Protein AF-A0A3R8MRU9-F1 (afdb_monomer_lite)

pLDDT: mean 74.71, std 21.0, range [32.5, 94.88]

Radius of gyration: 19.79 Å; chains: 1; bounding box: 41×53×43 Å

InterPro domains:
  IPR012337 Ribonuclease H-like superfamily [SSF53098] (11-110)
  IPR051917 Transposase/Integrase Enzymes [PTHR10948] (2-110)
  IPR053392 Transposase IS30-like [NF033563] (2-106)

Sequence (159 aa):
MILCKMDDGMAEATLEGFTRQMKKMPAFMRKSLAYDRVNEMACFRQLSERLNINIWFCGPYAPWQRSSNENTNGLLRQFSPKGMDLSTISQIRLNDIARLMNGRPRLALDASQQSLDDYARPLVAFDSCHRKHRHHAADSGQRPRRQCWSERLRCRLSC

Structure (mmCIF, N/CA/C/O backbone):
data_AF-A0A3R8MRU9-F1
#
_entry.id   AF-A0A3R8MRU9-F1
#
loop_
_atom_site.group_PDB
_atom_site.id
_atom_site.type_symbol
_atom_site.label_atom_id
_atom_site.label_alt_id
_atom_site.label_comp_id
_atom_site.label_asym_id
_atom_site.label_entity_id
_atom_site.label_seq_id
_atom_site.pdbx_PDB_ins_code
_atom_site.Cartn_x
_atom_site.Cartn_y
_atom_site.Cartn_z
_atom_site.occupancy
_atom_site.B_iso_or_equiv
_atom_site.auth_seq_id
_atom_site.auth_comp_id
_atom_site.auth_asym_id
_atom_site.auth_atom_id
_atom_site.pdbx_PDB_model_num
ATOM 1 N N . MET A 1 1 ? -2.572 -6.252 5.460 1.00 86.12 1 MET A N 1
ATOM 2 C CA . MET A 1 1 ? -1.640 -5.960 4.347 1.00 86.12 1 MET A CA 1
ATOM 3 C C . MET A 1 1 ? -2.305 -6.319 3.027 1.00 86.12 1 MET A C 1
ATOM 5 O O . MET A 1 1 ? -3.017 -7.317 2.972 1.00 86.12 1 MET A O 1
ATOM 9 N N . ILE A 1 2 ? -2.076 -5.531 1.977 1.00 90.31 2 ILE A N 1
ATOM 10 C CA . ILE A 1 2 ? -2.516 -5.823 0.608 1.00 90.31 2 ILE A CA 1
ATOM 11 C C . ILE A 1 2 ? -1.311 -5.690 -0.323 1.00 90.31 2 ILE A C 1
ATOM 13 O O . ILE A 1 2 ? -0.476 -4.817 -0.109 1.00 90.31 2 ILE A O 1
ATOM 17 N N . LEU A 1 3 ? -1.223 -6.555 -1.334 1.00 92.31 3 LEU A N 1
ATOM 18 C CA . LEU A 1 3 ? -0.184 -6.515 -2.361 1.00 92.31 3 LEU A CA 1
ATOM 19 C C . LEU A 1 3 ? -0.821 -6.214 -3.719 1.00 92.31 3 LEU A C 1
ATOM 21 O O . LEU A 1 3 ? -1.820 -6.830 -4.097 1.00 92.31 3 LEU A O 1
ATOM 25 N N . CYS A 1 4 ? -0.238 -5.275 -4.458 1.00 92.50 4 CYS A N 1
ATOM 26 C CA . CYS A 1 4 ? -0.722 -4.851 -5.765 1.00 92.50 4 CYS A CA 1
ATOM 27 C C . CYS A 1 4 ? 0.344 -5.104 -6.830 1.00 92.50 4 CYS A C 1
ATOM 29 O O . CYS A 1 4 ? 1.470 -4.633 -6.689 1.00 92.50 4 CYS A O 1
ATOM 31 N N . LYS A 1 5 ? -0.015 -5.812 -7.904 1.00 91.88 5 LYS A N 1
ATOM 32 C CA . LYS A 1 5 ? 0.767 -5.807 -9.139 1.00 91.88 5 LYS A CA 1
ATOM 33 C C . LYS A 1 5 ? 0.461 -4.514 -9.890 1.00 91.88 5 LYS A C 1
ATOM 35 O O . LYS A 1 5 ? -0.707 -4.204 -10.139 1.00 91.88 5 LYS A O 1
ATOM 40 N N . MET A 1 6 ? 1.519 -3.798 -10.236 1.00 90.88 6 MET A N 1
ATOM 41 C CA . MET A 1 6 ? 1.494 -2.610 -11.084 1.00 90.88 6 MET A CA 1
ATOM 42 C C . MET A 1 6 ? 2.203 -2.944 -12.394 1.00 90.88 6 MET A C 1
ATOM 44 O O . MET A 1 6 ? 3.067 -3.833 -12.415 1.00 90.88 6 MET A O 1
ATOM 48 N N . ASP A 1 7 ? 1.785 -2.301 -13.476 1.00 85.44 7 ASP A N 1
ATOM 49 C CA . ASP A 1 7 ? 2.321 -2.561 -14.813 1.00 85.44 7 ASP A CA 1
ATOM 50 C C . ASP A 1 7 ? 3.701 -1.919 -14.981 1.00 85.44 7 ASP A C 1
ATOM 52 O O . ASP A 1 7 ? 4.612 -2.560 -15.502 1.00 85.44 7 ASP A O 1
ATOM 56 N N . ASP A 1 8 ? 3.892 -0.738 -14.394 1.00 87.38 8 ASP A N 1
ATOM 57 C CA . ASP A 1 8 ? 5.172 -0.050 -14.280 1.00 87.38 8 ASP A CA 1
ATOM 58 C C . ASP A 1 8 ? 5.330 0.633 -12.903 1.00 87.38 8 ASP A C 1
ATOM 60 O O . ASP A 1 8 ? 4.510 0.465 -11.993 1.00 87.38 8 ASP A O 1
ATOM 64 N N . GLY A 1 9 ? 6.440 1.355 -12.738 1.00 85.06 9 GLY A N 1
ATOM 65 C CA . GLY A 1 9 ? 6.736 2.185 -11.571 1.00 85.06 9 GLY A CA 1
ATOM 66 C C . GLY A 1 9 ? 6.408 3.657 -11.799 1.00 85.06 9 GLY A C 1
ATOM 67 O O . GLY A 1 9 ? 7.148 4.507 -11.334 1.00 85.06 9 GLY A O 1
ATOM 68 N N . MET A 1 10 ? 5.381 3.998 -12.572 1.00 91.81 10 MET A N 1
ATOM 69 C CA . MET A 1 10 ? 4.982 5.391 -12.772 1.00 91.81 10 MET A CA 1
ATOM 70 C C . MET A 1 10 ? 3.894 5.795 -11.777 1.00 91.81 10 MET A C 1
ATOM 72 O O . MET A 1 10 ? 3.199 4.962 -11.181 1.00 91.81 10 MET A O 1
ATOM 76 N N . ALA A 1 11 ? 3.736 7.106 -11.585 1.00 91.69 11 ALA A N 1
ATOM 77 C CA . ALA A 1 11 ? 2.789 7.639 -10.610 1.00 91.69 11 ALA A CA 1
ATOM 78 C C . ALA A 1 11 ? 1.326 7.291 -10.929 1.00 91.69 11 ALA A C 1
ATOM 80 O O . ALA A 1 11 ? 0.531 7.041 -10.021 1.00 91.69 11 ALA A O 1
ATOM 81 N N . GLU A 1 12 ? 0.991 7.203 -12.215 1.00 92.75 12 GLU A N 1
ATOM 82 C CA . GLU A 1 12 ? -0.347 6.856 -12.689 1.00 92.75 12 GLU A CA 1
ATOM 83 C C . GLU A 1 12 ? -0.672 5.370 -12.483 1.00 92.75 12 GLU A C 1
ATOM 85 O O . GLU A 1 12 ? -1.693 5.041 -11.878 1.00 92.75 12 GLU A O 1
ATOM 90 N N . ALA A 1 13 ? 0.224 4.456 -12.873 1.00 92.38 13 ALA A N 1
ATOM 91 C CA . ALA A 1 13 ? 0.030 3.026 -12.619 1.00 92.38 13 ALA A CA 1
ATOM 92 C C . ALA A 1 13 ? -0.066 2.725 -11.117 1.00 92.38 13 ALA A C 1
ATOM 94 O O . ALA A 1 13 ? -0.852 1.873 -10.686 1.00 92.38 13 ALA A O 1
ATOM 95 N N . THR A 1 14 ? 0.689 3.471 -10.308 1.00 91.94 14 THR A N 1
ATOM 96 C CA . THR A 1 14 ? 0.634 3.400 -8.848 1.00 91.94 14 THR A CA 1
ATOM 97 C C . THR A 1 14 ? -0.722 3.860 -8.315 1.00 91.94 14 THR A C 1
ATOM 99 O O . THR A 1 14 ? -1.349 3.148 -7.524 1.00 91.94 14 THR A O 1
ATOM 102 N N . LEU A 1 15 ? -1.227 5.003 -8.787 1.00 93.38 15 LEU A N 1
ATOM 103 C CA . LEU A 1 15 ? -2.559 5.510 -8.454 1.00 93.38 15 LEU A CA 1
ATOM 104 C C . LEU A 1 15 ? -3.662 4.499 -8.798 1.00 93.38 15 LEU A C 1
ATOM 106 O O . LEU A 1 15 ? -4.513 4.204 -7.950 1.00 93.38 15 LEU A O 1
ATOM 110 N N . GLU A 1 16 ? -3.649 3.956 -10.015 1.00 94.56 16 GLU A N 1
ATOM 111 C CA . GLU A 1 16 ? -4.647 2.986 -10.475 1.00 94.56 16 GLU A CA 1
ATOM 112 C C . GLU A 1 16 ? -4.558 1.672 -9.694 1.00 94.56 16 GLU A C 1
ATOM 114 O O . GLU A 1 16 ? -5.573 1.120 -9.251 1.00 94.56 16 GLU A O 1
ATOM 119 N N . GLY A 1 17 ? -3.337 1.193 -9.447 1.00 93.56 17 GLY A N 1
ATOM 120 C CA . GLY A 1 17 ? -3.064 0.016 -8.633 1.00 93.56 17 GLY A CA 1
ATOM 121 C C . GLY A 1 17 ? -3.621 0.139 -7.216 1.00 93.56 17 GLY A C 1
ATOM 122 O O . GLY A 1 17 ? -4.405 -0.711 -6.776 1.00 93.56 17 GLY A O 1
ATOM 123 N N . PHE A 1 18 ? -3.259 1.210 -6.505 1.00 92.50 18 PHE A N 1
ATOM 124 C CA . PHE A 1 18 ? -3.746 1.454 -5.149 1.00 92.50 18 PHE A CA 1
ATOM 125 C C . PHE A 1 18 ? -5.258 1.652 -5.115 1.00 92.50 18 PHE A C 1
ATOM 127 O O . PHE A 1 18 ? -5.924 1.027 -4.289 1.00 92.50 18 PHE A O 1
ATOM 134 N N . THR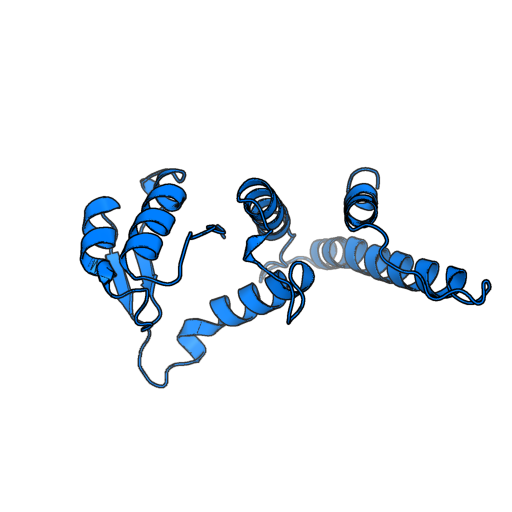 A 1 19 ? -5.818 2.443 -6.035 1.00 94.12 19 THR A N 1
ATOM 135 C CA . THR A 1 19 ? -7.270 2.663 -6.118 1.00 94.12 19 THR A CA 1
ATOM 136 C C . THR A 1 19 ? -8.009 1.332 -6.260 1.00 94.12 19 THR A C 1
ATOM 138 O O . THR A 1 19 ? -8.929 1.043 -5.491 1.00 94.12 19 THR A O 1
ATOM 141 N N . ARG A 1 20 ? -7.577 0.484 -7.203 1.00 94.25 20 ARG A N 1
ATOM 142 C CA . ARG A 1 20 ? -8.187 -0.823 -7.481 1.00 94.25 20 ARG A CA 1
ATOM 143 C C . ARG A 1 20 ? -8.159 -1.751 -6.272 1.00 94.25 20 ARG A C 1
ATOM 145 O O . ARG A 1 20 ? -9.149 -2.424 -5.994 1.00 94.25 20 ARG A O 1
ATOM 152 N N . GLN A 1 21 ? -7.035 -1.823 -5.562 1.00 92.88 21 GLN A N 1
ATOM 153 C CA . GLN A 1 21 ? -6.901 -2.732 -4.423 1.00 92.88 21 GLN A CA 1
ATOM 154 C C . GLN A 1 21 ? -7.603 -2.212 -3.170 1.00 92.88 21 GLN A C 1
ATOM 156 O O . GLN A 1 21 ? -8.288 -2.977 -2.495 1.00 92.88 21 GLN A O 1
ATOM 161 N N . MET A 1 22 ? -7.492 -0.917 -2.882 1.00 92.12 22 MET A N 1
ATOM 162 C CA . MET A 1 22 ? -8.117 -0.312 -1.706 1.00 92.12 22 MET A CA 1
ATOM 163 C C . MET A 1 22 ? -9.643 -0.323 -1.815 1.00 92.12 22 MET A C 1
ATOM 165 O O . MET A 1 22 ? -10.318 -0.567 -0.819 1.00 92.12 22 MET A O 1
ATOM 169 N N . LYS A 1 23 ? -10.216 -0.167 -3.017 1.00 92.56 23 LYS A N 1
ATOM 170 C CA . LYS A 1 23 ? -11.671 -0.284 -3.226 1.00 92.56 23 LYS A CA 1
ATOM 171 C C . LYS A 1 23 ? -12.247 -1.657 -2.855 1.00 92.56 23 LYS A C 1
ATOM 173 O O . LYS A 1 23 ? -13.433 -1.732 -2.557 1.00 92.56 23 LYS A O 1
ATOM 178 N N . LYS A 1 24 ? -11.432 -2.720 -2.808 1.00 91.06 24 LYS A N 1
ATOM 179 C CA . LYS A 1 24 ? -11.869 -4.047 -2.330 1.00 91.06 24 LYS A CA 1
ATOM 180 C C . LYS A 1 24 ? -12.131 -4.077 -0.826 1.00 91.06 24 LYS A C 1
ATOM 182 O O . LYS A 1 24 ? -12.815 -4.975 -0.348 1.00 91.06 24 LYS A O 1
ATOM 187 N N . MET A 1 25 ? -11.572 -3.129 -0.076 1.00 89.31 25 MET A N 1
ATOM 188 C CA . MET A 1 25 ? -11.844 -2.994 1.348 1.00 89.31 25 MET A CA 1
ATOM 189 C C . MET A 1 25 ? -13.107 -2.156 1.575 1.00 89.31 25 MET A C 1
ATOM 191 O O . MET A 1 25 ? -13.276 -1.108 0.932 1.00 89.31 25 MET A O 1
ATOM 195 N N . PRO A 1 26 ? -13.946 -2.529 2.554 1.00 90.44 26 PRO A N 1
ATOM 196 C CA . PRO A 1 26 ? -15.046 -1.684 2.997 1.00 90.44 26 PRO A CA 1
ATOM 197 C C . PRO A 1 26 ? -14.560 -0.277 3.367 1.00 90.44 26 PRO A C 1
ATOM 199 O O . PRO A 1 26 ? -13.484 -0.120 3.951 1.00 90.44 26 PRO A O 1
ATOM 202 N N . ALA A 1 27 ? -15.348 0.749 3.038 1.00 89.25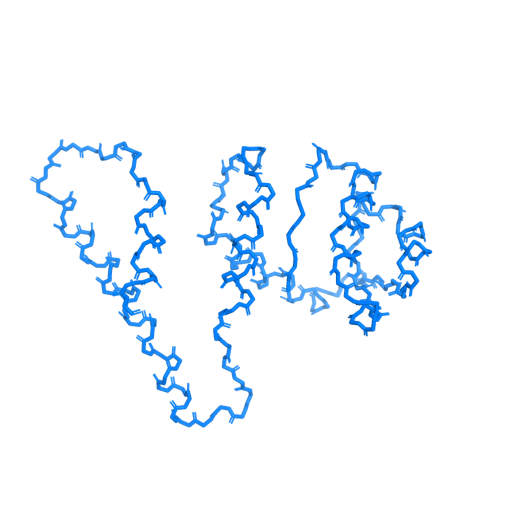 27 ALA A N 1
ATOM 203 C CA . ALA A 1 27 ? -14.961 2.148 3.244 1.00 89.25 27 ALA A CA 1
ATOM 204 C C . ALA A 1 27 ? -14.622 2.459 4.713 1.00 89.25 27 ALA A C 1
ATOM 206 O O . ALA A 1 27 ? -13.628 3.121 4.982 1.00 89.25 27 ALA A O 1
ATOM 207 N N . PHE A 1 28 ? -15.365 1.890 5.668 1.00 89.38 28 PHE A N 1
ATOM 208 C CA . PHE A 1 28 ? -15.141 2.115 7.102 1.00 89.38 28 PHE A CA 1
ATOM 209 C C . PHE A 1 28 ? -13.763 1.644 7.607 1.00 89.38 28 PHE A C 1
ATOM 211 O O . PHE A 1 28 ? -13.282 2.123 8.635 1.00 89.38 28 PHE A O 1
ATOM 218 N N . MET A 1 29 ? -13.117 0.709 6.901 1.00 89.81 29 MET A N 1
ATOM 219 C CA . MET A 1 29 ? -11.787 0.195 7.249 1.00 89.81 29 MET A CA 1
ATOM 220 C C . MET A 1 29 ? -10.660 1.069 6.673 1.00 89.81 29 MET A C 1
ATOM 222 O O . MET A 1 29 ? -9.509 0.968 7.095 1.00 89.81 29 MET A O 1
ATOM 226 N N . ARG A 1 30 ? -10.979 1.951 5.720 1.00 90.56 30 ARG A N 1
ATOM 227 C CA . ARG A 1 30 ? -10.039 2.854 5.054 1.00 90.56 30 ARG A CA 1
ATOM 228 C C . ARG A 1 30 ? -10.121 4.235 5.700 1.00 90.56 30 ARG A C 1
ATOM 230 O O . ARG A 1 30 ? -10.826 5.102 5.209 1.00 90.56 30 ARG A O 1
ATOM 237 N N . LYS A 1 31 ? -9.427 4.435 6.824 1.00 89.38 31 LYS A N 1
ATOM 238 C CA . LYS A 1 31 ? -9.454 5.723 7.549 1.00 89.38 31 LYS A CA 1
ATOM 239 C C . LYS A 1 31 ? -8.377 6.699 7.075 1.00 89.38 31 LYS A C 1
ATOM 241 O O . LYS A 1 31 ? -8.651 7.865 6.809 1.00 89.38 31 LYS A O 1
ATOM 246 N N . SER A 1 32 ? -7.144 6.221 6.980 1.00 90.69 32 SER A N 1
ATOM 247 C CA . SER A 1 32 ? -5.989 7.018 6.577 1.00 90.69 32 SER A CA 1
ATOM 248 C C . SER A 1 32 ? -4.895 6.132 5.997 1.00 90.69 32 SER A C 1
ATOM 250 O O . SER A 1 32 ? -4.914 4.909 6.159 1.00 90.69 32 SER A O 1
ATOM 252 N N . LEU A 1 33 ? -3.946 6.756 5.304 1.00 89.56 33 LEU A N 1
ATOM 253 C CA . LEU A 1 33 ? -2.798 6.078 4.717 1.00 89.56 33 LEU A CA 1
ATOM 254 C C . LEU A 1 33 ? -1.531 6.906 4.947 1.00 89.56 33 LEU A C 1
ATOM 256 O O . LEU A 1 33 ? -1.485 8.087 4.614 1.00 89.56 33 LEU A O 1
ATOM 260 N N . ALA A 1 34 ? -0.511 6.280 5.531 1.00 87.81 34 ALA A N 1
ATOM 261 C CA . ALA A 1 34 ? 0.822 6.861 5.635 1.00 87.81 34 ALA A CA 1
ATOM 262 C C . ALA A 1 34 ? 1.619 6.548 4.359 1.00 87.81 34 ALA A C 1
ATOM 264 O O . ALA A 1 34 ? 1.632 5.408 3.895 1.00 87.81 34 ALA A O 1
ATOM 265 N N . TYR A 1 35 ? 2.247 7.574 3.797 1.00 82.06 35 TYR A N 1
ATOM 266 C CA . TYR A 1 35 ? 2.928 7.590 2.510 1.00 82.06 35 TYR A CA 1
ATOM 267 C C . TYR A 1 35 ? 4.430 7.821 2.683 1.00 82.06 35 TYR A C 1
ATOM 269 O O . TYR A 1 35 ? 4.865 8.711 3.426 1.00 82.06 35 TYR A O 1
ATOM 277 N N . ASP A 1 36 ? 5.210 7.074 1.905 1.00 80.25 36 ASP A N 1
ATOM 278 C CA . ASP A 1 36 ? 6.623 7.358 1.686 1.00 80.25 36 ASP A CA 1
ATOM 279 C C . ASP A 1 36 ? 6.774 8.402 0.565 1.00 80.25 36 ASP A C 1
ATOM 281 O O . ASP A 1 36 ? 5.973 8.473 -0.367 1.00 80.25 36 ASP A O 1
ATOM 285 N N . ARG A 1 37 ? 7.799 9.256 0.658 1.00 77.94 37 ARG A N 1
ATOM 286 C CA . ARG A 1 37 ? 8.076 10.297 -0.348 1.00 77.94 37 ARG A CA 1
ATOM 287 C C . ARG A 1 37 ? 8.885 9.738 -1.512 1.00 77.94 37 ARG A C 1
ATOM 289 O O . ARG A 1 37 ? 10.063 10.053 -1.656 1.00 77.94 37 ARG A O 1
ATOM 296 N N . VAL A 1 38 ? 8.250 8.888 -2.308 1.00 82.38 38 VAL A N 1
ATOM 297 C CA . VAL A 1 38 ? 8.827 8.348 -3.547 1.00 82.38 38 VAL A CA 1
ATOM 298 C C . VAL A 1 38 ? 8.117 8.966 -4.757 1.00 82.38 38 VAL A C 1
ATOM 300 O O . VAL A 1 38 ? 6.962 9.384 -4.657 1.00 82.38 38 VAL A O 1
ATOM 303 N N . ASN A 1 39 ? 8.800 9.085 -5.895 1.00 84.81 39 ASN A N 1
ATOM 304 C CA . ASN A 1 39 ? 8.283 9.813 -7.064 1.00 84.81 39 ASN A CA 1
ATOM 305 C C . ASN A 1 39 ? 7.080 9.112 -7.708 1.00 84.81 39 ASN A C 1
ATOM 307 O O . ASN A 1 39 ? 6.147 9.761 -8.178 1.00 84.81 39 ASN A O 1
ATOM 311 N N . GLU A 1 40 ? 7.048 7.787 -7.631 1.00 87.69 40 GLU A N 1
ATOM 312 C CA . GLU A 1 40 ? 5.946 6.910 -8.030 1.00 87.69 40 GLU A CA 1
ATOM 313 C C . GLU A 1 40 ? 4.663 7.197 -7.235 1.00 87.69 40 GLU A C 1
ATOM 315 O O . GLU A 1 40 ? 3.580 6.735 -7.566 1.00 87.69 40 GLU A O 1
ATOM 320 N N . MET A 1 41 ? 4.755 7.987 -6.170 1.00 83.62 41 MET A N 1
ATOM 321 C CA . MET A 1 41 ? 3.645 8.350 -5.302 1.00 83.62 41 MET A CA 1
ATOM 322 C C . MET A 1 41 ? 3.190 9.809 -5.477 1.00 83.62 41 MET A C 1
ATOM 324 O O . MET A 1 41 ? 2.393 10.309 -4.679 1.00 83.62 41 MET A O 1
ATOM 328 N N . ALA A 1 42 ? 3.625 10.493 -6.542 1.00 89.31 42 ALA A N 1
ATOM 329 C CA . ALA A 1 42 ? 3.296 11.898 -6.805 1.00 89.31 42 ALA A CA 1
ATOM 330 C C . ALA A 1 42 ? 1.783 12.180 -6.939 1.00 89.31 42 ALA A C 1
ATOM 332 O O . ALA A 1 42 ? 1.322 13.269 -6.595 1.00 89.31 42 ALA A O 1
ATOM 333 N N . CYS A 1 43 ? 0.985 11.201 -7.376 1.00 91.56 43 CYS A N 1
ATOM 334 C CA . CYS A 1 43 ? -0.465 11.338 -7.570 1.00 91.56 43 CYS A CA 1
ATOM 335 C C . CYS A 1 43 ? -1.307 11.152 -6.286 1.00 91.56 43 CYS A C 1
ATOM 337 O O . CYS A 1 43 ? -2.503 10.869 -6.360 1.00 91.56 43 CYS A O 1
ATOM 339 N N . PHE A 1 44 ? -0.723 11.319 -5.094 1.00 91.56 44 PHE A N 1
ATOM 340 C CA . PHE A 1 44 ? -1.414 11.098 -3.815 1.00 91.56 44 PHE A CA 1
ATOM 341 C C . PHE A 1 44 ? -2.706 11.920 -3.647 1.00 91.56 44 PHE A C 1
ATOM 343 O O . PHE A 1 44 ? -3.670 11.412 -3.083 1.00 91.56 44 PHE A O 1
ATOM 350 N N . ARG A 1 45 ? -2.769 13.160 -4.159 1.00 93.19 45 ARG A N 1
ATOM 351 C CA . ARG A 1 45 ? -3.979 14.006 -4.065 1.00 93.19 45 ARG A CA 1
ATOM 352 C C . ARG A 1 45 ? -5.183 13.345 -4.735 1.00 93.19 45 ARG A C 1
ATOM 354 O O . ARG A 1 45 ? -6.239 13.219 -4.126 1.00 93.19 45 ARG A O 1
ATOM 361 N N . GLN A 1 46 ? -4.976 12.812 -5.936 1.00 94.88 46 GLN A N 1
ATOM 362 C CA . GLN A 1 46 ? -6.012 12.090 -6.673 1.00 94.88 46 GLN A CA 1
ATOM 363 C C . GLN A 1 46 ? -6.417 10.802 -5.946 1.00 94.88 46 GLN A C 1
ATOM 365 O O . GLN A 1 46 ? -7.590 10.437 -5.932 1.00 94.88 46 GLN A O 1
ATOM 370 N N . LEU A 1 47 ? -5.471 10.109 -5.298 1.00 93.25 47 LEU A N 1
ATOM 371 C CA . LEU A 1 47 ? -5.803 8.927 -4.500 1.00 93.25 47 LEU A CA 1
ATOM 372 C C . LEU A 1 47 ? -6.669 9.288 -3.284 1.00 93.25 47 LEU A C 1
ATOM 374 O O . LEU A 1 47 ? -7.644 8.588 -3.001 1.00 93.25 47 LEU A O 1
ATOM 378 N N . SER A 1 48 ? -6.313 10.370 -2.587 1.00 94.25 48 SER A N 1
ATOM 379 C CA . SER A 1 48 ? -7.046 10.910 -1.436 1.00 94.25 48 SER A CA 1
ATOM 380 C C . SER A 1 48 ? -8.509 11.169 -1.797 1.00 94.25 4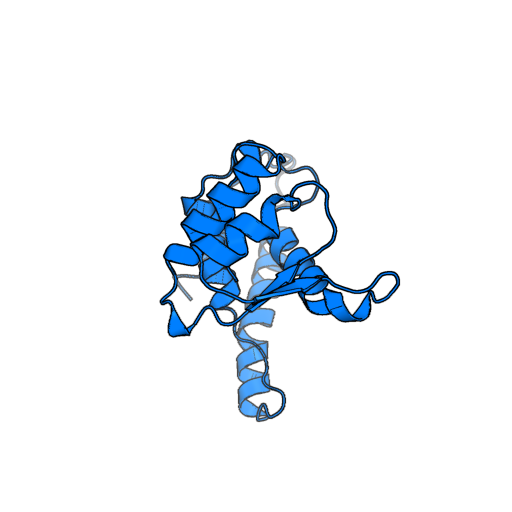8 SER A C 1
ATOM 382 O O . SER A 1 48 ? -9.404 10.693 -1.103 1.00 94.25 48 SER A O 1
ATOM 384 N N . GLU A 1 49 ? -8.751 11.843 -2.922 1.00 94.56 49 GLU A N 1
ATOM 385 C CA . GLU A 1 49 ? -10.093 12.139 -3.439 1.00 94.56 49 GLU A CA 1
ATOM 386 C C . GLU A 1 49 ? -10.857 10.863 -3.826 1.00 94.56 49 GLU A C 1
ATOM 388 O O . GLU A 1 49 ? -11.987 10.651 -3.390 1.00 94.56 49 GLU A O 1
ATOM 393 N N . ARG A 1 50 ? -10.229 9.956 -4.588 1.00 94.50 50 ARG A N 1
ATOM 394 C CA . ARG A 1 50 ? -10.870 8.718 -5.072 1.00 94.50 50 ARG A CA 1
ATOM 395 C C . ARG A 1 50 ? -11.272 7.754 -3.959 1.00 94.50 50 ARG A C 1
ATOM 397 O O . ARG A 1 50 ? -12.205 6.968 -4.136 1.00 94.50 50 ARG A O 1
ATOM 404 N N . LEU A 1 51 ? -10.515 7.728 -2.864 1.00 92.06 51 LEU A N 1
ATOM 405 C CA . LEU A 1 51 ? -10.759 6.829 -1.736 1.00 92.06 51 LEU A CA 1
ATOM 406 C C . LEU A 1 51 ? -11.4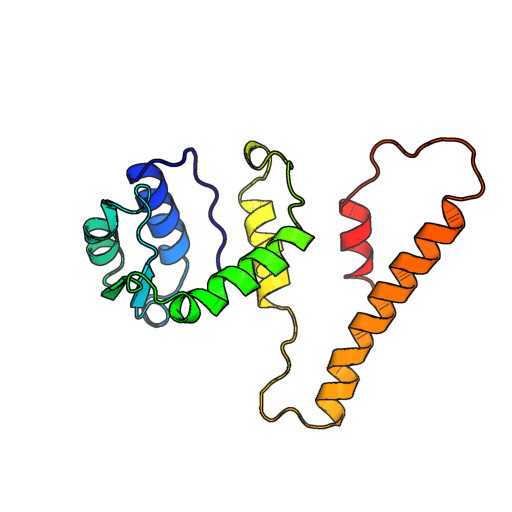58 7.516 -0.562 1.00 92.06 51 LEU A C 1
ATOM 408 O O . LEU A 1 51 ? -11.907 6.795 0.329 1.00 92.06 51 LEU A O 1
ATOM 412 N N . ASN A 1 52 ? -11.570 8.847 -0.585 1.00 93.62 52 ASN A N 1
ATOM 413 C CA . ASN A 1 52 ? -12.051 9.682 0.511 1.00 93.62 52 ASN A CA 1
ATOM 414 C C . ASN A 1 52 ? -11.316 9.387 1.834 1.00 93.62 52 ASN A C 1
ATOM 416 O O . ASN A 1 52 ? -11.939 9.080 2.851 1.00 93.62 52 ASN A O 1
ATOM 420 N N . ILE A 1 53 ? -9.977 9.407 1.799 1.00 93.44 53 ILE A N 1
ATOM 421 C CA . ILE A 1 53 ? -9.116 9.127 2.962 1.00 93.44 53 ILE A CA 1
ATOM 422 C C . ILE A 1 53 ? -8.053 10.198 3.147 1.00 93.44 53 ILE A C 1
ATOM 424 O O . ILE A 1 53 ? -7.552 10.751 2.176 1.00 93.44 53 ILE A O 1
ATOM 428 N N . ASN A 1 54 ? -7.621 10.402 4.391 1.00 92.31 54 ASN A N 1
ATOM 429 C CA . ASN A 1 54 ? -6.505 11.295 4.688 1.00 92.31 54 ASN A CA 1
ATOM 430 C C . ASN A 1 54 ? -5.161 10.609 4.415 1.00 92.31 54 ASN A C 1
ATOM 432 O O . ASN A 1 54 ? -4.894 9.522 4.941 1.00 92.31 54 ASN A O 1
ATOM 436 N N . ILE A 1 55 ? -4.304 11.265 3.633 1.00 92.50 55 ILE A N 1
ATOM 437 C CA . ILE A 1 55 ? -2.943 10.805 3.342 1.00 92.50 55 ILE A CA 1
ATOM 438 C C . ILE A 1 55 ? -1.930 11.641 4.127 1.00 92.50 55 ILE A C 1
ATOM 440 O O . ILE A 1 55 ? -1.939 12.867 4.057 1.00 92.50 55 ILE A O 1
ATOM 444 N N . TRP A 1 56 ? -1.036 10.963 4.846 1.00 90.75 56 TRP A N 1
ATOM 445 C CA . TRP A 1 56 ? 0.017 11.571 5.663 1.00 90.75 56 TRP A CA 1
ATOM 446 C C . TRP A 1 56 ? 1.393 11.181 5.141 1.00 90.75 56 TRP A C 1
ATOM 448 O O . TRP A 1 56 ? 1.584 10.036 4.756 1.00 90.75 56 TRP A O 1
ATOM 458 N N . PHE A 1 57 ? 2.372 12.082 5.185 1.00 89.25 57 PHE A N 1
ATOM 459 C CA . PHE A 1 57 ? 3.741 11.779 4.755 1.00 89.25 57 PHE A CA 1
ATOM 460 C C . PHE A 1 57 ? 4.677 11.553 5.933 1.00 89.25 57 PHE A C 1
ATOM 462 O O . PHE A 1 57 ? 4.657 12.307 6.906 1.00 89.25 57 PHE A O 1
ATOM 469 N N . CYS A 1 58 ? 5.563 10.565 5.809 1.00 85.94 58 CYS A N 1
ATOM 470 C CA . CYS A 1 58 ? 6.638 10.380 6.776 1.00 85.94 58 CYS A CA 1
ATOM 471 C C . CYS A 1 58 ? 7.681 11.515 6.682 1.00 85.94 58 CYS A C 1
ATOM 473 O O . CYS A 1 58 ? 8.096 11.953 5.595 1.00 85.94 58 CYS A O 1
ATOM 475 N N . GLY A 1 59 ? 8.131 11.981 7.848 1.00 82.19 59 GLY A N 1
ATOM 476 C CA . GLY A 1 59 ? 9.102 13.058 8.006 1.00 82.19 59 GLY A CA 1
ATOM 477 C C . GLY A 1 59 ? 10.483 12.697 7.446 1.00 82.19 59 GLY A C 1
ATOM 478 O O . GLY A 1 59 ? 10.846 11.515 7.362 1.00 82.19 59 GLY A O 1
ATOM 479 N N . PRO A 1 60 ? 11.265 13.695 6.993 1.00 78.00 60 PRO A N 1
ATOM 480 C CA . PRO A 1 60 ? 12.624 13.436 6.548 1.00 78.00 60 PRO A CA 1
ATOM 481 C C . PRO A 1 60 ? 13.434 13.143 7.812 1.00 78.00 60 PRO A C 1
ATOM 483 O O . PRO A 1 60 ? 13.187 13.759 8.842 1.00 78.00 60 PRO A O 1
ATOM 486 N N . TYR A 1 61 ? 14.347 12.172 7.761 1.00 76.31 61 TYR A N 1
ATOM 487 C CA . TYR A 1 61 ? 15.142 11.754 8.928 1.00 76.31 61 TYR A CA 1
ATOM 488 C C . TYR A 1 61 ? 14.349 11.119 10.086 1.00 76.31 61 TYR A C 1
ATOM 490 O O . TYR A 1 61 ? 14.881 10.987 11.183 1.00 76.31 61 TYR A O 1
ATOM 498 N N . ALA A 1 62 ? 13.119 10.654 9.837 1.00 81.25 62 ALA A N 1
ATOM 499 C CA . ALA A 1 62 ? 12.311 9.910 10.805 1.00 81.25 62 ALA A CA 1
ATOM 500 C C . ALA A 1 62 ? 12.149 8.424 10.409 1.00 81.25 62 ALA A C 1
ATOM 502 O O . ALA A 1 62 ? 11.037 7.989 10.095 1.00 81.25 62 ALA A O 1
ATOM 503 N N . PRO A 1 63 ? 13.233 7.618 10.379 1.00 77.62 63 PRO A N 1
ATOM 504 C CA . PRO A 1 63 ? 13.162 6.210 9.972 1.00 77.62 63 PRO A CA 1
ATOM 505 C C . PRO A 1 63 ? 12.227 5.383 10.865 1.00 77.62 63 PRO A C 1
ATOM 507 O O . PRO A 1 63 ? 11.556 4.475 10.379 1.00 77.62 63 PRO A O 1
ATOM 510 N N . TRP A 1 64 ? 12.086 5.748 12.145 1.00 81.00 64 TRP A N 1
ATOM 511 C CA . TRP A 1 64 ? 11.184 5.071 13.082 1.00 81.00 64 TRP A CA 1
ATOM 512 C C . TRP A 1 64 ? 9.711 5.108 12.643 1.00 81.00 64 TRP A C 1
ATOM 514 O O . TRP A 1 64 ? 8.963 4.185 12.955 1.00 81.00 64 TRP A O 1
ATOM 524 N N . GLN A 1 65 ? 9.292 6.107 11.854 1.00 82.88 65 GLN A N 1
ATOM 525 C CA . GLN A 1 65 ? 7.931 6.183 11.305 1.00 82.88 65 GLN A CA 1
ATOM 526 C C . GLN A 1 65 ? 7.648 5.112 10.238 1.00 82.88 65 GLN A C 1
ATOM 528 O O . GLN A 1 65 ? 6.491 4.894 9.888 1.00 82.88 65 GLN A O 1
ATOM 533 N N . ARG A 1 66 ? 8.683 4.425 9.734 1.00 80.56 66 ARG A N 1
ATOM 534 C CA . ARG A 1 66 ? 8.588 3.412 8.670 1.00 80.56 66 ARG A CA 1
ATOM 535 C C . ARG A 1 66 ? 8.923 1.999 9.140 1.00 80.56 66 ARG A C 1
ATOM 537 O O . ARG A 1 66 ? 8.973 1.087 8.318 1.00 80.56 66 ARG A O 1
ATOM 544 N N . SER A 1 67 ? 9.116 1.784 10.442 1.00 81.06 67 SER A N 1
ATOM 545 C CA . SER A 1 67 ? 9.542 0.483 10.984 1.00 81.06 67 SER A CA 1
ATOM 546 C C . SER A 1 67 ? 8.617 -0.676 10.558 1.00 81.06 67 SER A C 1
ATOM 548 O O . SER A 1 67 ? 9.069 -1.779 10.247 1.00 81.06 67 SER A O 1
ATOM 550 N N . SER A 1 68 ? 7.311 -0.413 10.418 1.00 81.25 68 SER A N 1
ATOM 551 C CA . SER A 1 68 ? 6.349 -1.408 9.923 1.00 81.25 68 SER A CA 1
ATOM 552 C C . SER A 1 68 ? 6.589 -1.821 8.460 1.00 81.25 68 SER A C 1
ATOM 554 O O . SER A 1 68 ? 6.419 -2.997 8.115 1.00 81.25 68 SER A O 1
ATOM 556 N N . ASN A 1 69 ? 7.032 -0.890 7.607 1.00 84.12 69 ASN A N 1
ATOM 557 C CA . ASN A 1 69 ? 7.339 -1.156 6.198 1.00 84.12 69 ASN A CA 1
ATOM 558 C C . ASN A 1 69 ? 8.566 -2.067 6.092 1.00 84.12 69 ASN A C 1
ATOM 560 O O . ASN A 1 69 ? 8.557 -3.030 5.326 1.00 84.12 69 ASN A O 1
ATOM 564 N N . GLU A 1 70 ? 9.597 -1.822 6.904 1.00 84.44 70 GLU A N 1
ATOM 565 C CA . GLU A 1 70 ? 10.812 -2.644 6.940 1.00 84.44 70 GLU A CA 1
ATOM 566 C C . GLU A 1 70 ? 10.523 -4.076 7.397 1.00 84.44 70 GLU A C 1
ATOM 568 O O . GLU A 1 70 ? 10.936 -5.030 6.732 1.00 84.44 70 GLU A O 1
ATOM 573 N N . ASN A 1 71 ? 9.732 -4.239 8.462 1.00 85.25 71 ASN A N 1
ATOM 574 C CA . ASN A 1 71 ? 9.288 -5.554 8.924 1.00 85.25 71 ASN A CA 1
ATOM 575 C C . ASN A 1 71 ? 8.483 -6.296 7.839 1.00 85.25 71 ASN A C 1
ATOM 577 O O . ASN A 1 71 ? 8.753 -7.455 7.516 1.00 85.25 71 ASN A O 1
ATOM 581 N N . THR A 1 72 ? 7.525 -5.606 7.213 1.00 86.62 72 THR A N 1
ATOM 582 C CA . THR A 1 72 ? 6.694 -6.179 6.144 1.00 86.62 72 THR A CA 1
ATOM 583 C C . THR A 1 72 ? 7.538 -6.601 4.939 1.00 86.62 72 THR A C 1
ATOM 585 O O . THR A 1 72 ? 7.365 -7.708 4.424 1.00 86.62 72 THR A O 1
ATOM 588 N N . ASN A 1 73 ? 8.502 -5.773 4.533 1.00 86.56 73 ASN A N 1
ATOM 589 C CA . ASN A 1 73 ? 9.439 -6.088 3.459 1.00 86.56 73 ASN A CA 1
ATOM 590 C C . ASN A 1 73 ? 10.326 -7.290 3.813 1.00 86.56 73 ASN A C 1
ATOM 592 O O . ASN A 1 73 ? 10.572 -8.140 2.958 1.00 86.56 73 ASN A O 1
ATOM 596 N N . GLY A 1 74 ? 10.774 -7.405 5.066 1.00 86.75 74 GLY A N 1
ATOM 597 C CA . GLY A 1 74 ? 11.510 -8.572 5.561 1.00 86.75 74 GLY A CA 1
ATOM 598 C C . GLY A 1 74 ? 10.707 -9.870 5.438 1.00 86.75 74 GLY A C 1
ATOM 599 O O . GLY A 1 74 ? 11.211 -10.868 4.922 1.00 86.75 74 GLY A O 1
ATOM 600 N N . LEU A 1 75 ? 9.429 -9.845 5.821 1.00 85.94 75 LEU A N 1
ATOM 601 C CA . LEU A 1 75 ? 8.529 -10.991 5.665 1.00 85.94 75 LEU A CA 1
ATOM 602 C C . LEU A 1 75 ? 8.255 -11.320 4.193 1.00 85.94 75 LEU A C 1
ATOM 604 O O . LEU A 1 75 ? 8.248 -12.492 3.816 1.00 85.94 75 LEU A O 1
ATOM 608 N N . LEU A 1 76 ? 8.074 -10.305 3.345 1.00 87.31 76 LEU A N 1
ATOM 609 C CA . LEU A 1 76 ? 7.844 -10.499 1.914 1.00 87.31 76 LEU A CA 1
ATOM 610 C C . LEU A 1 76 ? 9.047 -11.166 1.228 1.00 87.31 76 LEU A C 1
ATOM 612 O O . LEU A 1 76 ? 8.863 -11.999 0.339 1.00 87.31 76 LEU A O 1
ATOM 616 N N . ARG A 1 77 ? 10.276 -10.887 1.685 1.00 87.94 77 ARG A N 1
ATOM 617 C CA . ARG A 1 77 ? 11.504 -11.532 1.179 1.00 87.94 77 ARG A CA 1
ATOM 618 C C . ARG A 1 77 ? 11.546 -13.045 1.405 1.00 87.94 77 ARG A C 1
ATOM 620 O O . ARG A 1 77 ? 12.280 -13.726 0.696 1.00 87.94 77 ARG A O 1
ATOM 627 N N . GLN A 1 78 ? 10.738 -13.586 2.322 1.00 86.19 78 GLN A N 1
ATOM 628 C CA . GLN A 1 78 ? 10.573 -15.037 2.477 1.00 86.19 78 GLN A CA 1
ATOM 629 C C . GLN A 1 78 ? 9.839 -15.669 1.288 1.00 86.19 78 GLN A C 1
ATOM 631 O O . GLN A 1 78 ? 10.017 -16.855 1.035 1.00 86.19 78 GLN A O 1
ATOM 636 N N . PHE A 1 79 ? 9.021 -14.893 0.568 1.00 84.62 79 PHE A N 1
ATOM 637 C CA . PHE A 1 79 ? 8.275 -15.330 -0.616 1.00 84.62 79 PHE A CA 1
ATOM 638 C C . PHE A 1 79 ? 8.916 -14.862 -1.926 1.00 84.62 79 PHE A C 1
ATOM 640 O O . PHE A 1 79 ? 8.794 -15.549 -2.938 1.00 84.62 79 PHE A O 1
ATOM 647 N N . SER A 1 80 ? 9.604 -13.718 -1.900 1.00 85.38 80 SER A N 1
ATOM 648 C CA . SER A 1 80 ? 10.298 -13.139 -3.050 1.00 85.38 80 SER A CA 1
ATOM 649 C C . SER A 1 80 ? 11.765 -12.836 -2.715 1.00 85.38 80 SER A C 1
ATOM 651 O O . SER A 1 80 ? 12.088 -11.721 -2.286 1.00 85.38 80 SER A O 1
ATOM 653 N N . PRO A 1 81 ? 12.669 -13.816 -2.895 1.00 82.81 81 PRO A N 1
ATOM 654 C CA . PRO A 1 81 ? 14.105 -13.626 -2.719 1.00 82.81 81 PRO A CA 1
ATOM 655 C C . PRO A 1 81 ? 14.657 -12.490 -3.589 1.00 82.81 81 PRO A C 1
ATOM 657 O O . PRO A 1 81 ? 14.102 -12.154 -4.637 1.00 82.81 81 PRO A O 1
ATOM 660 N N . LYS A 1 82 ? 15.786 -11.903 -3.173 1.00 81.25 82 LYS A N 1
ATOM 661 C CA . LYS A 1 82 ? 16.473 -10.870 -3.965 1.00 81.25 82 LYS A CA 1
ATOM 662 C C . LYS A 1 82 ? 16.817 -11.404 -5.363 1.00 81.25 82 LYS A C 1
ATOM 664 O O . LYS A 1 82 ? 17.282 -12.532 -5.486 1.00 81.25 82 LYS A O 1
ATOM 669 N N . GLY A 1 83 ? 16.603 -10.579 -6.389 1.00 79.69 83 GLY A N 1
ATOM 670 C CA . GLY A 1 83 ? 16.885 -10.927 -7.786 1.00 79.69 83 GLY A CA 1
ATOM 671 C C . GLY A 1 83 ? 15.824 -11.803 -8.460 1.00 79.69 83 GLY A C 1
ATOM 672 O O . GLY A 1 83 ? 15.993 -12.161 -9.620 1.00 79.69 83 GLY A O 1
ATOM 673 N N . MET A 1 84 ? 14.733 -12.147 -7.765 1.00 83.94 84 MET A N 1
ATOM 674 C CA . MET A 1 84 ? 13.571 -12.756 -8.409 1.00 83.94 84 MET A CA 1
ATOM 675 C C . MET A 1 84 ? 12.889 -11.735 -9.322 1.00 83.94 84 MET A C 1
ATOM 677 O O . MET A 1 84 ? 12.601 -10.616 -8.899 1.00 83.94 84 MET A O 1
ATOM 681 N N . ASP A 1 85 ? 12.593 -12.149 -10.551 1.00 84.62 85 ASP A N 1
ATOM 682 C CA . ASP A 1 85 ? 11.808 -11.346 -11.479 1.00 84.62 85 ASP A CA 1
ATOM 683 C C . ASP A 1 85 ? 10.336 -11.288 -11.036 1.00 84.62 85 ASP A C 1
ATOM 685 O O . ASP A 1 85 ? 9.581 -12.261 -11.144 1.00 84.62 85 ASP A O 1
ATOM 689 N N . LEU A 1 86 ? 9.939 -10.121 -10.528 1.00 83.75 86 LEU A N 1
ATOM 690 C CA . LEU A 1 86 ? 8.588 -9.830 -10.054 1.00 83.75 86 LEU A CA 1
ATOM 691 C C . LEU A 1 86 ? 7.573 -9.663 -11.194 1.00 83.75 86 LEU A C 1
ATOM 693 O O . LEU A 1 86 ? 6.369 -9.721 -10.934 1.00 83.75 86 LEU A O 1
ATOM 697 N N . SER A 1 87 ? 8.023 -9.466 -12.439 1.00 84.62 87 SER A N 1
ATOM 698 C CA . SER A 1 87 ? 7.130 -9.281 -13.591 1.00 84.62 87 SER A CA 1
ATOM 699 C C . SER A 1 87 ? 6.269 -10.523 -13.847 1.00 84.62 87 SER A C 1
ATOM 701 O O . SER A 1 87 ? 5.092 -10.409 -14.185 1.00 84.62 87 SER A O 1
ATOM 703 N N . THR A 1 88 ? 6.828 -11.704 -13.569 1.00 85.81 88 THR A N 1
ATOM 704 C CA . THR A 1 88 ? 6.191 -13.015 -13.761 1.00 85.81 88 THR A CA 1
ATOM 705 C C . THR A 1 88 ? 5.154 -13.368 -12.690 1.00 85.81 88 THR A C 1
ATOM 707 O O . THR A 1 88 ? 4.425 -14.355 -12.823 1.00 85.81 88 THR A O 1
ATOM 710 N N . ILE A 1 89 ? 5.070 -12.591 -11.604 1.00 88.62 89 ILE A N 1
ATOM 711 C CA . ILE A 1 89 ? 4.170 -12.886 -10.488 1.00 88.62 89 ILE A CA 1
ATOM 712 C C . ILE A 1 89 ? 2.778 -12.325 -10.784 1.00 88.62 89 ILE A C 1
ATOM 714 O O . ILE A 1 89 ? 2.568 -11.116 -10.872 1.00 88.62 89 ILE A O 1
ATOM 718 N N . SER A 1 90 ? 1.796 -13.222 -10.866 1.00 91.56 90 SER A N 1
ATOM 719 C CA . SER A 1 90 ? 0.398 -12.844 -11.060 1.00 91.56 90 SER A CA 1
ATOM 720 C C . SER A 1 90 ? -0.210 -12.197 -9.810 1.00 91.56 90 SER A C 1
ATOM 722 O O . SER A 1 90 ? 0.142 -12.514 -8.669 1.00 91.56 90 SER A O 1
ATOM 724 N N . GLN A 1 91 ? -1.213 -11.339 -10.014 1.00 93.38 91 GLN A N 1
ATOM 725 C CA . GLN A 1 91 ? -1.977 -10.742 -8.914 1.00 93.38 91 GLN A CA 1
ATOM 726 C C . GLN A 1 91 ? -2.653 -11.801 -8.024 1.00 93.38 91 GLN A C 1
ATOM 728 O O . GLN A 1 91 ? -2.797 -11.580 -6.823 1.00 93.38 91 GLN A O 1
ATOM 733 N N . ILE A 1 92 ? -3.042 -12.954 -8.583 1.00 92.44 92 ILE A N 1
ATOM 734 C CA . ILE A 1 92 ? -3.614 -14.076 -7.820 1.00 92.44 92 ILE A CA 1
ATOM 735 C C . ILE A 1 92 ? -2.599 -14.567 -6.786 1.00 92.44 92 ILE A C 1
ATOM 737 O O . ILE A 1 92 ? -2.902 -14.614 -5.596 1.00 92.44 92 ILE A O 1
ATOM 741 N N . ARG A 1 93 ? -1.357 -14.815 -7.217 1.00 90.00 93 ARG A N 1
ATOM 742 C CA . ARG A 1 93 ? -0.291 -15.261 -6.319 1.00 90.00 93 ARG A CA 1
ATOM 743 C C . ARG A 1 93 ? 0.047 -14.214 -5.256 1.00 90.00 93 ARG A C 1
ATOM 745 O O . ARG A 1 93 ? 0.293 -14.574 -4.108 1.00 90.00 93 ARG A O 1
ATOM 752 N N . LEU A 1 94 ? 0.016 -12.925 -5.603 1.00 92.69 94 LEU A N 1
ATOM 753 C CA . LEU A 1 94 ? 0.176 -11.843 -4.623 1.00 92.69 94 LEU A CA 1
ATOM 754 C C . LEU A 1 94 ? -0.948 -11.834 -3.579 1.00 92.69 94 LEU A C 1
ATOM 756 O O . LEU A 1 94 ? -0.676 -11.620 -2.399 1.00 92.69 94 LEU A O 1
ATOM 760 N N . ASN A 1 95 ? -2.194 -12.102 -3.978 1.00 92.31 95 ASN A N 1
ATOM 761 C CA . ASN A 1 95 ? -3.313 -12.202 -3.040 1.00 92.31 95 ASN A CA 1
ATOM 762 C C . ASN A 1 95 ? -3.142 -13.392 -2.089 1.00 92.31 95 ASN A C 1
ATOM 764 O O . ASN A 1 95 ? -3.412 -13.255 -0.897 1.00 92.31 95 ASN A O 1
ATOM 768 N N . ASP A 1 96 ? -2.659 -14.533 -2.585 1.00 90.31 96 ASP A N 1
ATOM 769 C CA . ASP A 1 96 ? -2.394 -15.706 -1.748 1.00 90.31 96 ASP A CA 1
ATOM 770 C C . ASP A 1 96 ? -1.270 -15.438 -0.745 1.00 90.31 96 ASP A C 1
ATOM 772 O O . ASP A 1 96 ? -1.419 -15.733 0.440 1.00 90.31 96 ASP A O 1
ATOM 776 N N . ILE A 1 97 ? -0.179 -14.795 -1.178 1.00 89.75 97 ILE A N 1
ATOM 777 C CA . ILE A 1 97 ? 0.896 -14.352 -0.277 1.00 89.75 97 ILE A CA 1
ATOM 778 C C . ILE A 1 97 ? 0.338 -13.388 0.776 1.00 89.75 97 ILE A C 1
ATOM 780 O O . ILE A 1 97 ? 0.591 -13.568 1.969 1.00 89.75 97 ILE A O 1
ATOM 784 N N . ALA A 1 98 ? -0.467 -12.403 0.367 1.00 91.56 98 ALA A N 1
ATOM 785 C CA . ALA A 1 98 ? -1.090 -11.462 1.291 1.00 91.56 98 ALA A CA 1
ATOM 786 C C . ALA A 1 98 ? -2.007 -12.171 2.300 1.00 91.56 98 ALA A C 1
ATOM 788 O O . ALA A 1 98 ? -1.940 -11.863 3.489 1.00 91.56 98 ALA A O 1
ATOM 789 N N . ARG A 1 99 ? -2.801 -13.162 1.869 1.00 89.50 99 ARG A N 1
ATOM 790 C CA . ARG A 1 99 ? -3.635 -13.993 2.753 1.00 89.50 99 ARG A CA 1
ATOM 791 C C . ARG A 1 99 ? -2.775 -14.750 3.763 1.00 89.50 99 ARG A C 1
ATOM 793 O O . ARG A 1 99 ? -3.040 -14.675 4.959 1.00 89.50 99 ARG A O 1
ATOM 800 N N . LEU A 1 100 ? -1.715 -15.417 3.303 1.00 87.50 100 LEU A N 1
ATOM 801 C CA . LEU A 1 100 ? -0.802 -16.175 4.163 1.00 87.50 100 LEU A CA 1
ATOM 802 C C . LEU A 1 100 ? -0.067 -15.288 5.165 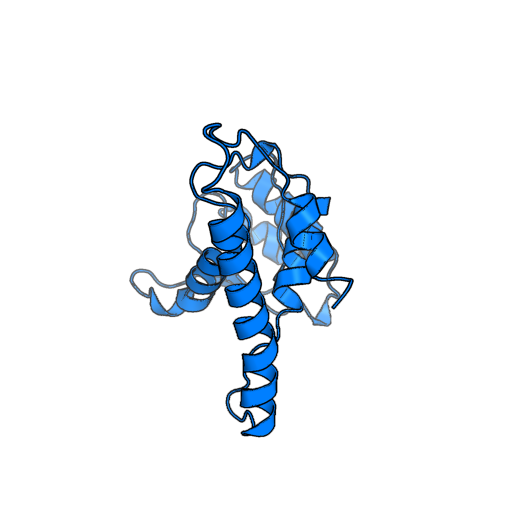1.00 87.50 100 LEU A C 1
ATOM 804 O O . LEU A 1 100 ? 0.224 -15.763 6.256 1.00 87.50 100 LEU A O 1
ATOM 808 N N . MET A 1 101 ? 0.260 -14.046 4.795 1.00 88.12 101 MET A N 1
ATOM 809 C CA . MET A 1 101 ? 0.905 -13.059 5.667 1.00 88.12 101 MET A CA 1
ATOM 810 C C . MET A 1 101 ? -0.071 -12.441 6.672 1.00 88.12 101 MET A C 1
ATOM 812 O O . MET A 1 101 ? 0.278 -12.279 7.839 1.00 88.12 101 MET A O 1
ATOM 816 N N . ASN A 1 102 ? -1.291 -12.118 6.241 1.00 88.44 102 ASN A N 1
ATOM 817 C CA . ASN A 1 102 ? -2.332 -11.575 7.115 1.00 88.44 102 ASN A CA 1
ATOM 818 C C . ASN A 1 102 ? -2.821 -12.609 8.133 1.00 88.44 102 ASN A C 1
ATOM 820 O O . ASN A 1 102 ? -3.086 -12.237 9.268 1.00 88.44 102 ASN A O 1
ATOM 824 N N . GLY A 1 103 ? -2.896 -13.883 7.743 1.00 84.50 103 GLY A N 1
ATOM 825 C CA . GLY A 1 103 ? -3.273 -14.989 8.623 1.00 84.50 103 GLY A CA 1
ATOM 826 C C . GLY A 1 103 ? -2.127 -15.550 9.466 1.00 84.50 103 GLY A C 1
ATOM 827 O O . GLY A 1 103 ? -2.320 -16.567 10.125 1.00 84.50 103 GLY A O 1
ATOM 828 N N . ARG A 1 104 ? -0.923 -14.954 9.440 1.00 81.75 104 ARG A N 1
ATOM 829 C CA . ARG A 1 104 ? 0.141 -15.399 10.352 1.00 81.75 104 ARG A CA 1
ATOM 830 C C . ARG A 1 104 ? -0.259 -15.048 11.785 1.00 81.75 104 ARG A C 1
ATOM 832 O O . ARG A 1 104 ? -0.577 -13.877 12.019 1.00 81.75 104 ARG A O 1
ATOM 839 N N . PRO A 1 105 ? -0.196 -16.005 12.730 1.00 80.25 105 PRO A N 1
ATOM 840 C CA . PRO A 1 105 ? -0.348 -15.675 14.137 1.00 80.25 105 PRO A CA 1
ATOM 841 C C . PRO A 1 105 ? 0.716 -14.637 14.497 1.00 80.25 105 PRO A C 1
ATOM 843 O O . PRO A 1 105 ? 1.850 -14.703 14.016 1.00 80.25 105 PRO A O 1
ATOM 846 N N . ARG A 1 106 ? 0.327 -13.637 15.283 1.00 77.00 106 ARG A N 1
ATOM 847 C CA . ARG A 1 106 ? 1.233 -12.644 15.859 1.00 77.00 106 ARG A CA 1
ATOM 848 C C . ARG A 1 106 ? 1.079 -12.739 17.355 1.00 77.00 106 ARG A C 1
ATOM 850 O O . ARG A 1 106 ? -0.046 -12.802 17.843 1.00 77.00 106 ARG A O 1
ATOM 857 N N . LEU A 1 107 ? 2.202 -12.742 18.049 1.00 78.06 107 LEU A N 1
ATOM 858 C CA . LEU A 1 107 ? 2.178 -12.684 19.491 1.00 78.06 107 LEU A CA 1
ATOM 859 C C . LEU A 1 107 ? 1.634 -11.315 19.921 1.00 78.06 107 LEU A C 1
ATOM 861 O O . LEU A 1 107 ? 2.132 -10.281 19.467 1.00 78.06 107 LEU A O 1
ATOM 865 N N . ALA A 1 108 ? 0.577 -11.323 20.728 1.00 76.00 108 ALA A N 1
ATOM 866 C CA . ALA A 1 108 ? 0.016 -10.114 21.313 1.00 76.00 108 ALA A CA 1
ATOM 867 C C . ALA A 1 108 ? 0.897 -9.628 22.476 1.00 76.00 108 ALA A C 1
ATOM 869 O O . ALA A 1 108 ? 1.666 -10.399 23.047 1.00 76.00 108 ALA A O 1
ATOM 870 N N . LEU A 1 109 ? 0.807 -8.341 22.817 1.00 73.06 109 LEU A N 1
ATOM 871 C CA . LEU A 1 109 ? 1.619 -7.744 23.889 1.00 73.06 109 LEU A CA 1
ATOM 872 C C . LEU A 1 109 ? 1.276 -8.309 25.282 1.00 73.06 109 LEU A C 1
ATOM 874 O O . LEU A 1 109 ? 2.099 -8.228 26.186 1.00 73.06 109 LEU A O 1
ATOM 878 N N . ASP A 1 110 ? 0.090 -8.896 25.433 1.00 75.75 110 ASP A N 1
ATOM 879 C CA . ASP A 1 110 ? -0.467 -9.528 26.634 1.00 75.75 110 ASP A CA 1
ATOM 880 C C . ASP A 1 110 ? -0.556 -11.060 26.513 1.00 75.75 110 ASP A C 1
ATOM 882 O O . ASP A 1 110 ? -1.303 -11.713 27.244 1.00 75.75 110 ASP A O 1
ATOM 886 N N . ALA A 1 111 ? 0.183 -11.645 25.568 1.00 75.00 111 ALA A N 1
ATOM 887 C CA . ALA A 1 111 ? 0.137 -13.071 25.299 1.00 75.00 111 ALA A CA 1
ATOM 888 C C . ALA A 1 111 ? 0.408 -13.896 26.569 1.00 75.00 111 ALA A C 1
ATOM 890 O O . ALA A 1 111 ? 1.494 -13.859 27.148 1.00 75.00 111 ALA A O 1
ATOM 891 N N . SER A 1 112 ? -0.593 -14.679 26.978 1.00 74.69 112 SER A N 1
ATOM 892 C CA . SER A 1 112 ? -0.451 -15.690 28.026 1.00 74.69 112 SER A CA 1
ATOM 893 C C . SER A 1 112 ? 0.656 -16.696 27.690 1.00 74.69 112 SER A C 1
ATOM 895 O O . SER A 1 112 ? 0.937 -16.955 26.514 1.00 74.69 112 SER A O 1
ATOM 897 N N . GLN A 1 113 ? 1.227 -17.339 28.711 1.00 72.62 113 GLN A N 1
ATOM 898 C CA . GLN A 1 113 ? 2.232 -18.393 28.523 1.00 72.62 113 GLN A CA 1
ATOM 899 C C . GLN A 1 113 ? 1.749 -19.497 27.570 1.00 72.62 113 GLN A C 1
ATOM 901 O O . GLN A 1 113 ? 2.487 -19.938 26.697 1.00 72.62 113 GLN A O 1
ATOM 906 N N . GLN A 1 114 ? 0.470 -19.860 27.643 1.00 68.38 114 GLN A N 1
ATOM 907 C CA . GLN A 1 114 ? -0.111 -20.856 26.748 1.00 68.38 114 GLN A CA 1
ATOM 908 C C . GLN A 1 114 ? -0.139 -20.391 25.284 1.00 68.38 114 GLN A C 1
ATOM 910 O O . GLN A 1 114 ? 0.168 -21.159 24.376 1.00 68.38 114 GLN A O 1
ATOM 915 N N . SER A 1 115 ? -0.417 -19.107 25.043 1.00 67.81 115 SER A N 1
ATOM 916 C CA . SER A 1 115 ? -0.343 -18.531 23.695 1.00 67.81 115 SER A CA 1
ATOM 917 C C . SER A 1 115 ? 1.090 -18.376 23.168 1.00 67.81 115 SER A C 1
ATOM 919 O O . SER A 1 115 ? 1.288 -18.421 21.954 1.00 67.81 115 SER A O 1
ATOM 921 N N . LEU A 1 116 ? 2.092 -18.250 24.049 1.00 69.94 116 LEU A N 1
ATOM 922 C CA . LEU A 1 116 ? 3.511 -18.316 23.679 1.00 69.94 116 LEU A CA 1
ATOM 923 C C . LEU A 1 116 ? 3.890 -19.725 23.201 1.00 69.94 116 LEU A C 1
ATOM 925 O O . LEU A 1 116 ? 4.529 -19.870 22.156 1.00 69.94 116 LEU A O 1
ATOM 929 N N . ASP A 1 117 ? 3.447 -20.752 23.923 1.00 68.44 117 ASP A N 1
ATOM 930 C CA . ASP A 1 117 ? 3.729 -22.152 23.598 1.00 68.44 117 ASP A CA 1
ATOM 931 C C . ASP A 1 117 ? 3.042 -22.574 22.283 1.00 68.44 117 ASP A C 1
ATOM 933 O O . ASP A 1 117 ? 3.659 -23.203 21.414 1.00 68.44 117 ASP A O 1
ATOM 937 N N . ASP A 1 118 ? 1.794 -22.146 22.074 1.00 66.81 118 ASP A N 1
ATOM 938 C CA . ASP A 1 118 ? 1.066 -22.368 20.821 1.00 66.81 118 ASP A CA 1
ATOM 939 C C . ASP A 1 118 ? 1.660 -21.581 19.644 1.00 66.81 118 ASP A C 1
ATOM 941 O O . ASP A 1 118 ? 1.691 -22.082 18.518 1.00 66.81 118 ASP A O 1
ATOM 945 N N . TYR A 1 119 ? 2.194 -20.379 19.883 1.00 65.81 119 TYR A N 1
ATOM 946 C CA . TYR A 1 119 ? 2.930 -19.617 18.871 1.00 65.81 119 TYR A CA 1
ATOM 947 C C . TYR A 1 119 ? 4.248 -20.303 18.472 1.00 65.81 119 TYR A C 1
ATOM 949 O O . TYR A 1 119 ? 4.644 -20.262 17.303 1.00 65.81 119 TYR A O 1
ATOM 957 N N . ALA A 1 120 ? 4.927 -20.959 19.417 1.00 63.94 120 ALA A N 1
ATOM 958 C CA . ALA A 1 120 ? 6.189 -21.653 19.174 1.00 63.94 120 ALA A CA 1
ATOM 959 C C . ALA A 1 120 ? 6.011 -22.979 18.406 1.00 63.94 120 ALA A C 1
ATOM 961 O O . ALA A 1 120 ? 6.874 -23.346 17.603 1.00 63.94 120 ALA A O 1
ATOM 962 N N . ARG A 1 121 ? 4.883 -23.681 18.584 1.00 62.22 121 ARG A N 1
ATOM 963 C CA . ARG A 1 121 ? 4.628 -25.021 18.015 1.00 62.22 121 ARG A CA 1
ATOM 964 C C . ARG A 1 121 ? 4.723 -25.102 16.468 1.00 62.22 121 ARG A C 1
ATOM 966 O O . ARG A 1 121 ? 5.334 -26.050 15.968 1.00 62.22 121 ARG A O 1
ATOM 973 N N . PRO A 1 122 ? 4.226 -24.138 15.667 1.00 57.69 122 PRO A N 1
ATOM 974 C CA . PRO A 1 122 ? 4.419 -24.144 14.212 1.00 57.69 122 PRO A CA 1
ATOM 975 C C . PRO A 1 122 ? 5.856 -23.833 13.763 1.00 57.69 122 PRO A C 1
ATOM 977 O O . PRO A 1 122 ? 6.265 -24.252 12.678 1.00 57.69 122 PRO A O 1
ATOM 980 N N . LEU A 1 123 ? 6.635 -23.094 14.563 1.00 51.72 123 LEU A N 1
ATOM 981 C CA . LEU A 1 123 ? 8.000 -22.686 14.205 1.00 51.72 123 LEU A CA 1
ATOM 982 C C . LEU A 1 123 ? 8.984 -23.864 14.299 1.00 51.72 123 LEU A C 1
ATOM 984 O O . LEU A 1 123 ? 9.785 -24.062 13.386 1.00 51.72 123 LEU A O 1
ATOM 988 N N . VAL A 1 124 ? 8.853 -24.723 15.317 1.00 49.78 124 VAL A N 1
ATOM 989 C CA . VAL A 1 124 ? 9.643 -25.970 15.425 1.00 49.78 124 VAL A CA 1
ATOM 990 C C . VAL A 1 124 ? 9.313 -26.984 14.320 1.00 49.78 124 VAL A C 1
ATOM 992 O O . VAL A 1 124 ? 10.200 -27.705 13.849 1.00 49.78 124 VAL A O 1
ATOM 995 N N . ALA A 1 125 ? 8.068 -27.015 13.831 1.00 45.19 125 ALA A N 1
ATOM 996 C CA . ALA A 1 125 ? 7.686 -27.838 12.680 1.00 45.19 125 ALA A CA 1
ATOM 997 C C . ALA A 1 125 ? 8.331 -27.345 11.364 1.00 45.19 125 ALA A C 1
ATOM 999 O O . ALA A 1 125 ? 8.742 -28.156 10.527 1.00 45.19 125 ALA A O 1
ATOM 1000 N N . PHE A 1 126 ? 8.492 -26.025 11.202 1.00 40.66 126 PHE A N 1
ATOM 1001 C CA . PHE A 1 126 ? 9.151 -25.420 10.039 1.00 40.66 126 PHE A CA 1
ATOM 1002 C C . PHE A 1 126 ? 10.652 -25.760 9.976 1.00 40.66 126 PHE A C 1
ATOM 1004 O O . PHE A 1 126 ? 11.152 -26.162 8.920 1.00 40.66 126 PHE A O 1
ATOM 1011 N N . ASP A 1 127 ? 11.358 -25.700 11.111 1.00 38.66 127 ASP A N 1
ATOM 1012 C CA . ASP A 1 127 ? 12.783 -26.061 11.199 1.00 38.66 127 ASP A CA 1
ATOM 1013 C C . ASP A 1 127 ? 13.036 -27.562 10.995 1.00 38.66 127 ASP A C 1
ATOM 1015 O O . ASP A 1 127 ? 14.020 -27.961 10.361 1.00 38.66 127 ASP A O 1
ATOM 1019 N N . SER A 1 128 ? 12.112 -28.408 11.450 1.00 36.81 128 SER A N 1
ATOM 1020 C CA . SER A 1 128 ? 12.173 -29.862 11.257 1.00 36.81 128 SER A CA 1
ATOM 1021 C C . SER A 1 128 ? 12.057 -30.255 9.777 1.00 36.81 128 SER A C 1
ATOM 1023 O O . SER A 1 128 ? 12.785 -31.129 9.297 1.00 36.81 128 SER A O 1
ATOM 1025 N N . CYS A 1 129 ? 11.201 -29.560 9.019 1.00 40.09 129 CYS A N 1
ATOM 1026 C CA . CYS A 1 129 ? 11.076 -29.723 7.569 1.00 40.09 129 CYS A CA 1
ATOM 1027 C C . CYS A 1 129 ? 12.353 -29.265 6.839 1.00 40.09 129 CYS A C 1
ATOM 1029 O O . CYS A 1 129 ? 12.856 -29.952 5.947 1.00 40.09 129 CYS A O 1
ATOM 1031 N N . HIS A 1 130 ? 12.937 -28.137 7.255 1.00 38.50 130 HIS A N 1
ATOM 1032 C CA . HIS A 1 130 ? 14.175 -27.611 6.673 1.00 38.50 130 HIS A CA 1
ATOM 1033 C C . HIS A 1 130 ? 15.409 -28.492 6.948 1.00 38.50 130 HIS A C 1
ATOM 1035 O O . HIS A 1 130 ? 16.357 -28.487 6.155 1.00 38.50 130 HIS A O 1
ATOM 1041 N N . ARG A 1 131 ? 15.412 -29.251 8.055 1.00 40.47 131 ARG A N 1
ATOM 1042 C CA . ARG A 1 131 ? 16.464 -30.224 8.392 1.00 40.47 131 ARG A CA 1
ATOM 1043 C C . ARG A 1 131 ? 16.292 -31.537 7.616 1.00 40.47 131 ARG A C 1
ATOM 1045 O O . ARG A 1 131 ? 17.263 -32.005 7.028 1.00 40.47 131 ARG A O 1
ATOM 1052 N N . LYS A 1 132 ? 15.068 -32.074 7.493 1.00 39.75 132 LYS A N 1
ATOM 1053 C CA . LYS A 1 132 ? 14.791 -33.298 6.705 1.00 39.75 132 LYS A CA 1
ATOM 1054 C C . LYS A 1 132 ? 15.152 -33.158 5.217 1.00 39.75 132 LYS A C 1
ATOM 1056 O O . LYS A 1 132 ? 15.773 -34.057 4.660 1.00 39.75 132 LYS A O 1
ATOM 1061 N N . HIS A 1 133 ? 14.886 -32.007 4.594 1.00 42.50 133 HIS A N 1
ATOM 1062 C CA . HIS A 1 133 ? 15.273 -31.770 3.192 1.00 42.50 133 HIS A CA 1
ATOM 1063 C C . HIS A 1 133 ? 16.772 -31.506 2.971 1.00 42.50 133 HIS A C 1
ATOM 1065 O O . HIS A 1 133 ? 17.236 -31.598 1.838 1.00 42.50 133 HIS A O 1
ATOM 1071 N N . ARG A 1 134 ? 17.549 -31.203 4.022 1.00 40.25 134 ARG A N 1
ATOM 1072 C CA . ARG A 1 134 ? 19.016 -31.131 3.920 1.00 40.25 134 ARG A CA 1
ATOM 1073 C C . ARG A 1 134 ? 19.665 -32.515 3.900 1.00 40.25 134 ARG A C 1
ATOM 1075 O O . ARG A 1 134 ? 20.664 -32.687 3.216 1.00 40.25 134 ARG A O 1
ATOM 1082 N N . HIS A 1 135 ? 19.081 -33.498 4.586 1.00 36.72 135 HIS A N 1
ATOM 1083 C CA . HIS A 1 135 ? 19.643 -34.850 4.659 1.00 36.72 135 HIS A CA 1
ATOM 1084 C C . HIS A 1 135 ? 19.344 -35.725 3.429 1.00 36.72 135 HIS A C 1
ATOM 1086 O O . HIS A 1 135 ? 20.103 -36.645 3.168 1.00 36.72 135 HIS A O 1
ATOM 1092 N N . HIS A 1 136 ? 18.310 -35.432 2.631 1.00 36.72 136 HIS A N 1
ATOM 1093 C CA . HIS A 1 136 ? 18.071 -36.132 1.352 1.00 36.72 136 HIS A CA 1
ATOM 1094 C C . HIS A 1 136 ? 18.858 -35.563 0.159 1.00 36.72 136 HIS A C 1
ATOM 1096 O O . HIS A 1 136 ? 18.910 -36.192 -0.890 1.00 36.72 136 HIS A O 1
ATOM 1102 N N . ALA A 1 137 ? 19.484 -34.389 0.293 1.00 40.28 137 ALA A N 1
ATOM 1103 C CA . ALA A 1 137 ? 20.273 -33.782 -0.784 1.00 40.28 137 ALA A CA 1
ATOM 1104 C C . ALA A 1 137 ? 21.753 -34.220 -0.790 1.00 40.28 137 ALA A C 1
ATOM 1106 O O . ALA A 1 137 ? 22.506 -33.783 -1.657 1.00 40.28 137 ALA A O 1
ATOM 1107 N N . ALA A 1 138 ? 22.179 -35.041 0.176 1.00 40.25 138 ALA A N 1
ATOM 1108 C CA . ALA A 1 138 ? 23.575 -35.452 0.331 1.00 40.25 138 ALA A CA 1
ATOM 1109 C C . ALA A 1 138 ? 23.930 -36.771 -0.385 1.00 40.25 138 ALA A C 1
ATOM 1111 O O . ALA A 1 138 ? 25.115 -37.057 -0.506 1.00 40.25 138 ALA A O 1
ATOM 1112 N N . ASP A 1 139 ? 22.948 -37.534 -0.886 1.00 42.59 139 ASP A N 1
ATOM 1113 C CA . ASP A 1 139 ? 23.170 -38.925 -1.335 1.00 42.59 139 ASP A CA 1
ATOM 1114 C C . ASP A 1 139 ? 22.983 -39.167 -2.844 1.00 42.59 139 ASP A C 1
ATOM 1116 O O . ASP A 1 139 ? 23.008 -40.291 -3.335 1.00 42.59 139 ASP A O 1
ATOM 1120 N N . SER A 1 140 ? 22.836 -38.106 -3.633 1.00 39.81 140 SER A N 1
ATOM 1121 C CA . SER A 1 140 ? 22.863 -38.212 -5.092 1.00 39.81 140 SER A CA 1
ATOM 1122 C C . SER A 1 140 ? 23.642 -37.033 -5.649 1.00 39.81 140 SER A C 1
ATOM 1124 O O . SER A 1 140 ? 23.190 -35.896 -5.530 1.00 39.81 140 SER A O 1
ATOM 1126 N N . GLY A 1 141 ? 24.813 -37.294 -6.238 1.00 39.59 141 GLY A N 1
ATOM 1127 C CA . GLY A 1 141 ? 25.743 -36.318 -6.826 1.00 39.59 141 GLY A CA 1
ATOM 1128 C C . GLY A 1 141 ? 25.206 -35.553 -8.045 1.00 39.59 141 GLY A C 1
ATOM 1129 O O . GLY A 1 141 ? 25.901 -35.385 -9.042 1.00 39.59 141 GLY A O 1
ATOM 1130 N N . GLN A 1 142 ? 23.969 -35.070 -7.982 1.00 34.31 142 GLN A N 1
ATOM 1131 C CA . GLN A 1 142 ? 23.323 -34.227 -8.970 1.00 34.31 142 GLN A CA 1
ATOM 1132 C C . GLN A 1 142 ? 22.816 -32.968 -8.267 1.00 34.31 142 GLN A C 1
ATOM 1134 O O . GLN A 1 142 ? 21.964 -33.016 -7.383 1.00 34.31 142 GLN A O 1
ATOM 1139 N N . ARG A 1 143 ? 23.346 -31.806 -8.669 1.00 32.50 143 ARG A N 1
ATOM 1140 C CA . ARG A 1 143 ? 22.811 -30.504 -8.245 1.00 32.50 143 ARG A CA 1
ATOM 1141 C C . ARG A 1 143 ? 21.322 -30.447 -8.616 1.00 32.50 143 ARG A C 1
ATOM 1143 O O . ARG A 1 143 ? 21.025 -30.548 -9.811 1.00 32.50 143 ARG A O 1
ATOM 1150 N N . PRO A 1 144 ? 20.382 -30.215 -7.682 1.00 35.28 144 PRO A N 1
ATOM 1151 C CA . PRO A 1 144 ? 18.985 -30.129 -8.061 1.00 35.28 144 PRO A CA 1
ATOM 1152 C C . PRO A 1 144 ? 18.729 -28.784 -8.748 1.00 35.28 144 PRO A C 1
ATOM 1154 O O . PRO A 1 144 ? 18.658 -27.724 -8.122 1.00 35.28 144 PRO A O 1
ATOM 1157 N N . ARG A 1 145 ? 18.578 -28.832 -10.076 1.00 38.41 145 ARG A N 1
ATOM 1158 C CA . ARG A 1 145 ? 17.854 -27.814 -10.840 1.00 38.41 145 ARG A CA 1
ATOM 1159 C C . ARG A 1 145 ? 16.398 -27.814 -10.363 1.00 38.41 145 ARG A C 1
ATOM 1161 O O . ARG A 1 145 ? 15.745 -28.845 -10.397 1.00 38.41 145 ARG A O 1
ATOM 1168 N N . ARG A 1 146 ? 15.898 -26.630 -9.996 1.00 47.09 146 ARG A N 1
ATOM 1169 C CA . ARG A 1 146 ? 14.477 -26.230 -10.039 1.00 47.09 146 ARG A CA 1
ATOM 1170 C C . ARG A 1 146 ? 13.470 -27.295 -9.551 1.00 47.09 146 ARG A C 1
ATOM 1172 O O . ARG A 1 146 ? 12.837 -27.947 -10.368 1.00 47.09 146 ARG A O 1
ATOM 1179 N N . GLN A 1 147 ? 13.212 -27.376 -8.246 1.00 36.50 147 GLN A N 1
ATOM 1180 C CA . GLN A 1 147 ? 12.000 -28.030 -7.719 1.00 36.50 147 GLN A CA 1
ATOM 1181 C C . GLN A 1 147 ? 11.334 -27.109 -6.684 1.00 36.50 147 GLN A C 1
ATOM 1183 O O . GLN A 1 147 ? 11.898 -26.747 -5.655 1.00 36.50 147 GLN A O 1
ATOM 1188 N N . CYS A 1 148 ? 10.322 -26.387 -7.161 1.00 34.28 148 CYS A N 1
ATOM 1189 C CA . CYS A 1 148 ? 8.901 -26.624 -6.901 1.00 34.28 148 CYS A CA 1
ATOM 1190 C C . CYS A 1 148 ? 8.418 -25.976 -5.590 1.00 34.28 148 CYS A C 1
ATOM 1192 O O . CYS A 1 148 ? 8.246 -26.597 -4.547 1.00 34.28 148 CYS A O 1
ATOM 1194 N N . TRP A 1 149 ? 8.144 -24.670 -5.668 1.00 35.78 149 TRP A N 1
ATOM 1195 C CA . TRP A 1 149 ? 7.453 -23.913 -4.614 1.00 35.78 149 TRP A CA 1
ATOM 1196 C C . TRP A 1 149 ? 6.057 -24.476 -4.274 1.00 35.78 149 TRP A C 1
ATOM 1198 O O . TRP A 1 149 ? 5.543 -24.194 -3.194 1.00 35.78 149 TRP A O 1
ATOM 1208 N N . SER A 1 150 ? 5.450 -25.271 -5.167 1.00 34.53 150 SER A N 1
ATOM 1209 C CA . SER A 1 150 ? 4.106 -25.837 -4.973 1.00 34.53 150 SER A CA 1
ATOM 1210 C C . SER A 1 150 ? 4.050 -26.962 -3.926 1.00 34.53 150 SER A C 1
ATOM 1212 O O . SER A 1 150 ? 3.007 -27.165 -3.311 1.00 34.53 150 SER A O 1
ATOM 1214 N N . GLU A 1 151 ? 5.159 -27.657 -3.654 1.00 33.06 151 GLU A N 1
ATOM 1215 C CA . GLU A 1 151 ? 5.228 -28.687 -2.601 1.00 33.06 151 GLU A CA 1
ATOM 1216 C C . GLU A 1 151 ? 5.435 -28.080 -1.213 1.00 33.06 151 GLU A C 1
ATOM 1218 O O . GLU A 1 151 ? 4.861 -28.547 -0.233 1.00 33.06 151 GLU A O 1
ATOM 1223 N N . ARG A 1 152 ? 6.142 -26.946 -1.133 1.00 38.56 152 ARG A N 1
ATOM 1224 C CA . ARG A 1 152 ? 6.376 -26.223 0.127 1.00 38.56 152 ARG A CA 1
ATOM 1225 C C . ARG A 1 152 ? 5.108 -25.586 0.713 1.00 38.56 152 ARG A C 1
ATOM 1227 O O . ARG A 1 152 ? 5.027 -25.394 1.921 1.00 38.56 152 ARG A O 1
ATOM 1234 N N . LEU A 1 153 ? 4.119 -25.273 -0.130 1.00 39.41 153 LEU A N 1
ATOM 1235 C CA . LEU A 1 153 ? 2.785 -24.825 0.295 1.00 39.41 153 LEU A CA 1
ATOM 1236 C C . LEU A 1 153 ? 1.858 -25.992 0.670 1.00 39.41 153 LEU A C 1
ATOM 1238 O O . LEU A 1 153 ? 1.006 -25.821 1.538 1.00 39.41 153 LEU A O 1
ATOM 1242 N N . ARG A 1 154 ? 2.042 -27.173 0.065 1.00 35.16 154 ARG A N 1
ATOM 1243 C CA . ARG A 1 154 ? 1.217 -28.364 0.328 1.00 35.16 154 ARG A CA 1
ATOM 1244 C C . ARG A 1 154 ? 1.398 -28.913 1.744 1.00 35.16 154 ARG A C 1
ATOM 1246 O O . ARG A 1 154 ? 0.406 -29.253 2.376 1.00 35.16 154 ARG A O 1
ATOM 1253 N N . CYS A 1 155 ? 2.609 -28.856 2.304 1.00 38.00 155 CYS A N 1
ATOM 1254 C CA . CYS A 1 155 ? 2.843 -29.205 3.715 1.00 38.00 155 CYS A CA 1
ATOM 1255 C C . CYS A 1 155 ? 2.117 -28.296 4.728 1.00 38.00 155 CYS A C 1
ATOM 1257 O O . CYS A 1 155 ? 2.131 -28.589 5.916 1.00 38.00 155 CYS A O 1
ATOM 1259 N N . ARG A 1 156 ? 1.493 -27.192 4.292 1.00 40.28 156 ARG A N 1
ATOM 1260 C CA . ARG A 1 156 ? 0.764 -26.258 5.164 1.00 40.28 156 ARG A CA 1
ATOM 1261 C C . ARG A 1 156 ? -0.743 -26.529 5.245 1.00 40.28 156 ARG A C 1
ATOM 1263 O O . A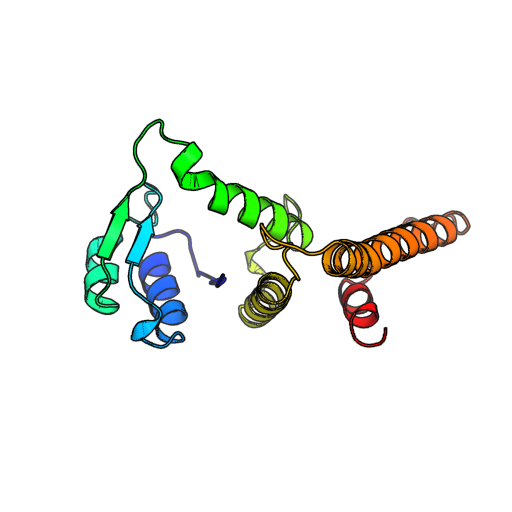RG A 1 156 ? -1.413 -25.860 6.018 1.00 40.28 156 ARG A O 1
ATOM 1270 N N . LEU A 1 157 ? -1.271 -27.436 4.421 1.00 34.59 157 LEU A N 1
ATOM 1271 C CA . LEU A 1 157 ? -2.704 -27.764 4.359 1.00 34.59 157 LEU A CA 1
ATOM 1272 C C . LEU A 1 157 ? -3.014 -29.200 4.819 1.00 34.59 157 LEU A C 1
ATOM 1274 O O . LEU A 1 157 ? -4.169 -29.607 4.780 1.00 34.59 157 LEU A O 1
ATOM 1278 N N . SER A 1 158 ? -2.005 -29.969 5.236 1.00 36.09 158 SER A N 1
ATOM 1279 C CA . SER A 1 158 ? -2.155 -31.377 5.643 1.00 36.09 158 SER A CA 1
ATOM 1280 C C . SER A 1 158 ? -1.521 -31.703 7.003 1.00 36.09 158 SER A C 1
ATOM 1282 O O . SER A 1 158 ? -1.384 -32.879 7.326 1.00 36.09 158 SER A O 1
ATOM 1284 N N . CYS A 1 159 ? -1.159 -30.686 7.789 1.00 34.31 159 CYS A N 1
ATOM 1285 C CA . CYS A 1 159 ? -0.764 -30.806 9.194 1.00 34.31 159 CYS A CA 1
ATOM 1286 C C . CYS A 1 159 ? -1.604 -29.849 10.036 1.00 34.31 159 CYS A C 1
ATOM 1288 O O . CYS A 1 159 ? -1.786 -28.698 9.571 1.00 34.31 159 CYS A O 1
#

Organism: NCBI:txid2490857

Foldseek 3Di:
DADWDFPDLALVSLLVRCLVGLVVDDLVVAAEEEDEPDRSNVCVVVSCVSSVYHYHYDDVPPVVVCVVVVVVVVLVCVVPPPPDDPNPDDSVNRVVSVVVVVPQDDADPPHDPVNVVVNCVVVVVVVVVVVVVVVVVPPDPDDDDDDDPPVVVVVVPPD

Secondary structure (DSSP, 8-state):
------SSSSHHHHHHHHHHHHTTS-GGG--EEEE---GGGTTHHHHHHHHT-EEEEPPTT-GGGGHHHHHHHHHHTTTS-TT--GGG--HHHHHHHHHHHHTS----TT--HHHHHHHHHHHHHHHHHHHHHHHSSSSS-S------HHHHHHTTS--